Protein AF-A0A848ZKW9-F1 (afdb_monomer)

Secondary structure (DSSP, 8-state):
-HHHHHHHHHHHHHHHT-HHHHHHHHHHHHHHHHHHHHHHHHHHHHHTTSPPPTTHHHHHHHS--SSS-HHHHHHHHHHHHHHHHHHHHHHHHHHTT-HHHHHHS---

Solvent-accessible surface area (backbone atoms only — not comparable to full-atom values): 5970 Å² total; per-residue (Å²): 101,65,43,52,52,54,50,52,54,49,53,52,50,59,46,69,71,29,68,68,45,49,53,53,50,50,51,52,52,51,52,53,49,53,27,44,52,38,10,47,52,54,51,50,65,74,46,64,94,50,84,81,64,97,53,60,76,61,42,39,36,65,36,61,25,77,87,43,16,56,54,56,45,46,68,57,46,46,60,53,51,51,51,52,53,53,50,49,54,55,50,48,32,54,73,72,63,47,42,61,58,67,73,71,48,88,72,75

Radius of gyration: 20.48 Å; Cα contacts (8 Å, |Δi|>4): 64; chains: 1; bounding box: 46×19×57 Å

Sequence (108 aa):
MQGLWAIYRKELADHLSSYRFVILFALIAMVSFITS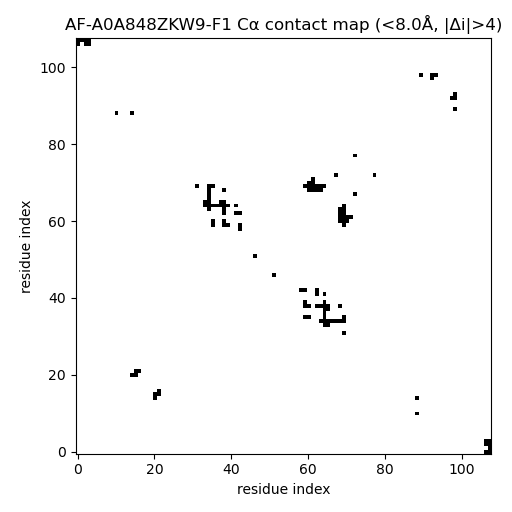YMAGISLRENLEGVAKPKFVFLMLFNTPGALFSMVQFVAFFGPLIGLVLGFDAINRERADGTLIKLVSQPIY

Structure (mmCIF, N/CA/C/O backbone):
data_AF-A0A848ZKW9-F1
#
_entry.id   AF-A0A848ZKW9-F1
#
loop_
_atom_site.group_PDB
_atom_site.id
_atom_site.type_symbol
_atom_site.label_atom_id
_atom_site.label_alt_id
_atom_site.label_comp_id
_atom_site.label_asym_id
_atom_site.label_entity_id
_atom_site.label_seq_id
_atom_site.pdbx_PDB_ins_code
_atom_site.Cartn_x
_atom_site.Cartn_y
_atom_site.Cartn_z
_atom_site.occupancy
_atom_site.B_iso_or_equiv
_atom_site.auth_seq_id
_atom_site.auth_comp_id
_atom_site.auth_asym_id
_atom_site.auth_atom_id
_atom_site.pdbx_PDB_model_num
ATOM 1 N N . MET A 1 1 ? -27.341 -8.814 7.262 1.00 59.91 1 MET A N 1
ATOM 2 C CA . MET A 1 1 ? -25.917 -8.502 6.998 1.00 59.91 1 MET A CA 1
ATOM 3 C C . MET A 1 1 ? -25.599 -7.004 7.109 1.00 59.91 1 MET A C 1
ATOM 5 O O . MET A 1 1 ? -24.543 -6.582 6.648 1.00 59.91 1 MET A O 1
ATOM 9 N N . GLN A 1 2 ? -26.473 -6.168 7.688 1.00 71.25 2 GLN A N 1
ATOM 10 C CA . GLN A 1 2 ? -26.238 -4.716 7.721 1.00 71.25 2 GLN A CA 1
ATOM 11 C C . GLN A 1 2 ? -25.171 -4.328 8.758 1.00 71.25 2 GLN A C 1
ATOM 13 O O . GLN A 1 2 ? -24.393 -3.410 8.497 1.00 71.25 2 GLN A O 1
ATOM 18 N N . GLY A 1 3 ? -25.065 -5.058 9.878 1.00 81.88 3 GLY A N 1
ATOM 19 C CA . GLY A 1 3 ? -24.048 -4.794 10.900 1.00 81.88 3 GLY A CA 1
ATOM 20 C C . GLY A 1 3 ? -22.618 -5.023 10.404 1.00 81.88 3 GLY A C 1
ATOM 21 O O . GLY A 1 3 ? -21.721 -4.237 10.697 1.00 81.88 3 GLY A O 1
ATOM 22 N N . LEU A 1 4 ? -22.411 -6.047 9.574 1.00 85.50 4 LEU A N 1
ATOM 23 C CA . LEU A 1 4 ? -21.085 -6.415 9.065 1.00 85.50 4 LEU A CA 1
ATOM 24 C C . LEU A 1 4 ? -20.536 -5.363 8.090 1.00 85.50 4 LEU A C 1
ATOM 26 O O . LEU A 1 4 ? -19.358 -5.015 8.138 1.00 85.50 4 LEU A O 1
ATOM 30 N N . TRP A 1 5 ? -21.413 -4.791 7.260 1.00 88.88 5 TRP A N 1
ATOM 31 C CA . TRP A 1 5 ? -21.057 -3.679 6.380 1.00 88.88 5 TRP A CA 1
ATOM 32 C C . TRP A 1 5 ? -20.730 -2.396 7.155 1.00 88.88 5 TRP A C 1
ATOM 34 O O . TRP A 1 5 ? -19.789 -1.685 6.802 1.00 88.88 5 TRP A O 1
ATOM 44 N N . ALA A 1 6 ? -21.475 -2.107 8.228 1.00 88.44 6 ALA A N 1
ATOM 45 C CA . ALA A 1 6 ? -21.209 -0.951 9.080 1.00 88.44 6 ALA A CA 1
ATOM 46 C C . ALA A 1 6 ? -19.824 -1.038 9.740 1.00 88.44 6 ALA A C 1
ATOM 48 O O . ALA A 1 6 ? -19.075 -0.061 9.713 1.00 88.44 6 ALA A O 1
ATOM 49 N N . ILE A 1 7 ? -19.460 -2.219 10.252 1.00 88.19 7 ILE A N 1
ATOM 50 C CA . ILE A 1 7 ? -18.136 -2.472 10.835 1.00 88.19 7 ILE A CA 1
ATOM 51 C C . ILE A 1 7 ? -17.055 -2.367 9.765 1.00 88.19 7 ILE A C 1
ATOM 53 O O . ILE A 1 7 ? -16.110 -1.611 9.946 1.00 88.19 7 ILE A O 1
ATOM 57 N N . TYR A 1 8 ? -17.220 -3.035 8.619 1.00 88.50 8 TYR A N 1
ATOM 58 C CA . TYR A 1 8 ? -16.256 -2.951 7.519 1.00 88.50 8 TYR A CA 1
ATOM 59 C C . TYR A 1 8 ? -15.961 -1.502 7.115 1.00 88.50 8 TYR A C 1
ATO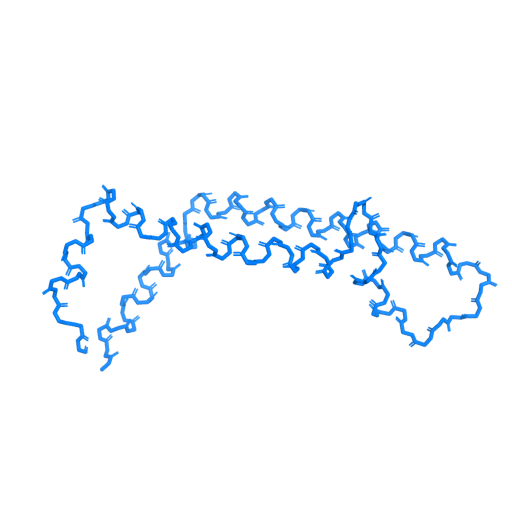M 61 O O . TYR A 1 8 ? -14.804 -1.107 6.993 1.00 88.50 8 TYR A O 1
ATOM 69 N N . ARG A 1 9 ? -17.006 -0.684 6.949 1.00 90.56 9 ARG A N 1
ATOM 70 C CA . ARG A 1 9 ? -16.852 0.726 6.584 1.00 90.56 9 ARG A CA 1
ATOM 71 C C . ARG A 1 9 ? -16.142 1.535 7.674 1.00 90.56 9 ARG A C 1
ATOM 73 O O . ARG A 1 9 ? -15.334 2.393 7.327 1.00 90.56 9 ARG A O 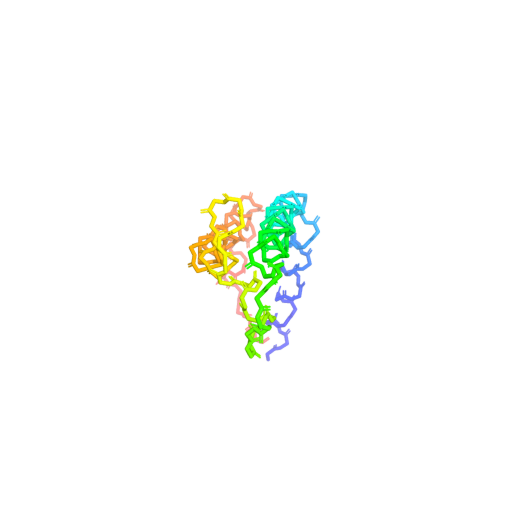1
ATOM 80 N N . LYS A 1 10 ? -16.442 1.282 8.954 1.00 89.00 10 LYS A N 1
ATOM 81 C CA . LYS A 1 10 ? -15.756 1.907 10.097 1.00 89.00 10 LYS A CA 1
ATOM 82 C C . LYS A 1 10 ? -14.274 1.537 10.092 1.00 89.00 10 LYS A C 1
ATOM 84 O O . LYS A 1 10 ? -13.441 2.432 10.033 1.00 89.00 10 LYS A O 1
ATOM 89 N N . GLU A 1 11 ? -13.951 0.245 10.048 1.00 88.25 11 GLU A N 1
ATOM 90 C CA . GLU A 1 11 ? -12.563 -0.236 10.082 1.00 88.25 11 GLU A CA 1
ATOM 91 C C . GLU A 1 11 ? -11.749 0.287 8.897 1.00 88.25 11 GLU A C 1
ATOM 93 O O . GLU A 1 11 ? -10.616 0.738 9.056 1.00 88.25 11 GLU A O 1
ATOM 98 N N . LEU A 1 12 ? -12.340 0.300 7.699 1.00 89.06 12 LEU A N 1
ATOM 99 C CA . LEU A 1 12 ? -11.681 0.830 6.511 1.00 89.06 12 LEU A CA 1
ATOM 100 C C . LEU A 1 12 ? -11.395 2.334 6.645 1.00 89.06 12 LEU A C 1
ATOM 102 O O . LEU A 1 12 ? -10.304 2.783 6.297 1.00 89.06 12 LEU A O 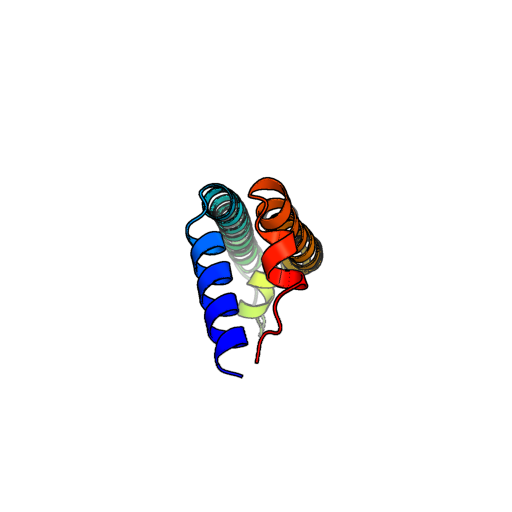1
ATOM 106 N N . ALA A 1 13 ? -12.347 3.115 7.163 1.00 89.56 13 ALA A N 1
ATOM 107 C CA . ALA A 1 13 ? -12.165 4.549 7.378 1.00 89.56 13 ALA A CA 1
ATOM 108 C C . ALA A 1 13 ? -11.101 4.843 8.451 1.00 89.56 13 ALA A C 1
ATOM 110 O O . ALA A 1 13 ? -10.240 5.701 8.241 1.00 89.56 13 ALA A O 1
ATOM 111 N N . ASP A 1 14 ? -11.107 4.107 9.561 1.00 86.31 14 ASP A N 1
ATOM 112 C CA . ASP A 1 14 ? -10.128 4.250 10.647 1.00 86.31 14 ASP A CA 1
ATOM 113 C C . ASP A 1 14 ? -8.717 3.846 10.201 1.00 86.31 14 ASP A C 1
ATOM 115 O O . ASP A 1 14 ? -7.710 4.425 10.631 1.00 86.31 14 ASP A O 1
ATOM 119 N N . HIS A 1 15 ? -8.621 2.857 9.312 1.00 87.00 15 HIS A N 1
ATOM 120 C CA . HIS A 1 15 ? -7.346 2.429 8.762 1.00 87.00 15 HIS A CA 1
ATOM 121 C C . HIS A 1 15 ? -6.791 3.453 7.764 1.00 87.00 15 HIS A C 1
ATOM 123 O O . HIS A 1 15 ? -5.656 3.899 7.925 1.00 87.00 15 HIS A O 1
ATOM 129 N N . LEU A 1 16 ? -7.601 3.896 6.794 1.00 86.88 16 LEU A N 1
ATOM 130 C CA . LEU A 1 16 ? -7.181 4.856 5.764 1.00 86.88 16 LEU A CA 1
ATOM 131 C C . LEU A 1 16 ? -6.895 6.262 6.314 1.00 86.88 16 LEU A C 1
ATOM 133 O O . LEU A 1 16 ? -6.046 6.965 5.771 1.00 86.88 16 LEU A O 1
ATOM 137 N N . SER A 1 17 ? -7.573 6.677 7.387 1.00 86.44 17 SER A N 1
ATOM 138 C CA . SER A 1 17 ? -7.328 7.970 8.049 1.00 86.44 17 SER A CA 1
ATOM 139 C C . SER A 1 17 ? -6.117 7.962 8.990 1.00 86.44 17 SER A C 1
ATOM 141 O O . SER A 1 17 ? -5.672 9.015 9.450 1.00 86.44 17 SER A O 1
ATOM 143 N N . SER A 1 18 ? -5.552 6.789 9.283 1.00 86.75 18 SER A N 1
ATOM 144 C CA . SER A 1 18 ? -4.428 6.659 10.202 1.00 86.75 18 SER A CA 1
ATOM 145 C C . SER A 1 18 ? -3.136 7.219 9.613 1.00 86.75 18 SER A C 1
ATOM 147 O O . SER A 1 18 ? -2.693 6.805 8.542 1.00 86.75 18 SER A O 1
ATOM 149 N N . TYR A 1 19 ? -2.437 8.066 10.374 1.00 87.56 19 TYR A N 1
ATOM 150 C CA . TYR A 1 19 ? -1.104 8.551 9.997 1.00 87.56 19 TYR A CA 1
ATOM 151 C C . TYR A 1 19 ? -0.112 7.403 9.733 1.00 87.56 19 TYR A C 1
ATOM 153 O O . TYR A 1 19 ? 0.740 7.520 8.856 1.00 87.56 19 TYR A O 1
ATOM 161 N N . ARG A 1 20 ? -0.239 6.272 10.448 1.00 86.81 20 ARG A N 1
ATOM 162 C CA . ARG A 1 20 ? 0.611 5.083 10.258 1.00 86.81 20 ARG A CA 1
ATOM 163 C C . ARG A 1 20 ? 0.429 4.490 8.866 1.00 86.81 20 ARG A C 1
ATOM 165 O O . ARG A 1 20 ? 1.414 4.191 8.196 1.00 86.81 20 ARG A O 1
ATOM 172 N N . PHE A 1 21 ? -0.825 4.371 8.431 1.00 88.06 21 PHE A N 1
ATOM 173 C CA . PHE A 1 21 ? -1.160 3.896 7.095 1.00 88.06 21 PHE A CA 1
ATOM 174 C C . PHE A 1 21 ? -0.628 4.855 6.032 1.00 88.06 21 PHE A C 1
ATOM 176 O O . PHE A 1 21 ? 0.027 4.408 5.098 1.00 88.06 21 PHE A O 1
ATOM 183 N N . VAL A 1 22 ? -0.832 6.167 6.200 1.00 90.00 22 VAL A N 1
ATOM 184 C CA . VAL A 1 22 ? -0.352 7.176 5.240 1.00 90.00 22 VAL A CA 1
ATOM 185 C C . VAL A 1 22 ? 1.169 7.117 5.079 1.00 90.00 22 VAL A C 1
ATOM 187 O O . VAL A 1 22 ? 1.656 7.121 3.951 1.00 90.00 22 VAL A O 1
ATOM 190 N N . ILE A 1 23 ? 1.924 7.007 6.178 1.00 91.12 23 ILE A N 1
ATOM 191 C CA . ILE A 1 23 ? 3.390 6.886 6.134 1.00 91.12 23 ILE A CA 1
ATOM 192 C C . ILE A 1 23 ? 3.806 5.599 5.413 1.00 91.12 23 ILE A C 1
ATOM 194 O O . ILE A 1 23 ? 4.648 5.642 4.516 1.00 91.12 23 ILE A O 1
ATOM 198 N N . LEU A 1 24 ? 3.208 4.458 5.770 1.00 89.94 24 LEU A N 1
ATOM 199 C CA . LEU A 1 24 ? 3.520 3.176 5.138 1.00 89.94 24 LEU A CA 1
ATOM 200 C C . LEU A 1 24 ? 3.193 3.195 3.638 1.00 89.94 24 LEU A C 1
ATOM 202 O O . LEU A 1 24 ? 4.008 2.779 2.817 1.00 89.94 24 LEU A O 1
ATOM 206 N N . PHE A 1 25 ? 2.023 3.719 3.275 1.00 89.94 25 PHE A N 1
ATOM 207 C CA . PHE A 1 25 ? 1.586 3.858 1.893 1.00 89.94 25 PHE A CA 1
ATOM 208 C C . PHE A 1 25 ? 2.522 4.770 1.097 1.00 89.94 25 PHE A C 1
ATOM 210 O O . PHE A 1 25 ? 2.932 4.404 -0.002 1.00 89.94 25 PHE A O 1
ATOM 217 N N . ALA A 1 26 ? 2.920 5.915 1.660 1.00 94.00 26 ALA A N 1
ATOM 218 C CA . ALA A 1 26 ? 3.863 6.830 1.024 1.00 94.00 26 ALA A CA 1
ATOM 219 C C . ALA A 1 26 ? 5.222 6.161 0.765 1.00 94.00 26 ALA A C 1
ATOM 221 O O . ALA A 1 26 ? 5.777 6.313 -0.321 1.00 94.00 26 ALA A O 1
ATOM 222 N N . LEU A 1 27 ? 5.730 5.369 1.716 1.00 92.38 27 LEU A N 1
ATOM 223 C CA . LEU A 1 27 ? 6.968 4.605 1.541 1.00 92.38 27 LEU A CA 1
ATOM 224 C C . LEU A 1 27 ? 6.846 3.575 0.412 1.00 92.38 27 LEU A C 1
ATOM 226 O O . LEU A 1 27 ? 7.710 3.516 -0.462 1.00 92.38 27 LEU A O 1
ATOM 230 N N . ILE A 1 28 ? 5.761 2.798 0.387 1.00 91.19 28 ILE A N 1
ATOM 231 C CA . ILE A 1 28 ? 5.516 1.799 -0.663 1.00 91.19 28 ILE A CA 1
ATOM 232 C C . ILE A 1 28 ? 5.386 2.474 -2.033 1.00 91.19 28 ILE A C 1
ATOM 234 O O . ILE A 1 28 ? 5.983 2.011 -3.008 1.00 91.19 28 ILE A O 1
ATOM 238 N N . ALA A 1 29 ? 4.638 3.576 -2.112 1.00 92.56 29 ALA A N 1
ATOM 239 C CA . ALA A 1 29 ? 4.452 4.344 -3.336 1.00 92.56 29 ALA A CA 1
ATOM 240 C C . ALA A 1 29 ? 5.778 4.930 -3.838 1.00 92.56 29 ALA A C 1
ATOM 242 O O . ALA A 1 29 ? 6.081 4.826 -5.025 1.00 92.56 29 ALA A O 1
ATOM 243 N N . MET A 1 30 ? 6.604 5.472 -2.939 1.00 93.94 30 MET A N 1
ATOM 244 C CA . MET A 1 30 ? 7.925 6.008 -3.269 1.00 93.94 30 MET A CA 1
ATOM 245 C C . MET A 1 30 ? 8.850 4.923 -3.832 1.00 93.94 30 MET A C 1
ATOM 247 O O . MET A 1 30 ? 9.442 5.113 -4.893 1.00 93.94 30 MET A O 1
ATOM 251 N N . VAL A 1 31 ? 8.941 3.763 -3.174 1.00 91.31 31 VAL A N 1
ATOM 252 C CA . VAL A 1 31 ? 9.771 2.642 -3.650 1.00 91.31 31 VAL A CA 1
ATOM 253 C C . VAL A 1 31 ? 9.268 2.119 -4.999 1.00 91.31 31 VAL A C 1
ATOM 255 O O . VAL A 1 31 ? 10.067 1.880 -5.909 1.00 91.31 31 VAL A O 1
ATOM 258 N N . SER A 1 32 ? 7.949 2.002 -5.162 1.00 89.75 32 SER A N 1
ATOM 259 C CA . SER A 1 32 ? 7.311 1.582 -6.417 1.00 89.75 32 SER A CA 1
ATOM 260 C C . SER A 1 32 ? 7.612 2.550 -7.563 1.00 89.75 32 SER A C 1
ATOM 262 O O . SER A 1 32 ? 7.922 2.125 -8.680 1.00 89.75 32 SER A O 1
ATOM 264 N N . PHE A 1 33 ? 7.564 3.854 -7.280 1.00 92.00 33 PHE A N 1
ATOM 265 C CA . PHE A 1 33 ? 7.861 4.907 -8.242 1.00 92.00 33 PHE A CA 1
ATOM 266 C C . PHE A 1 33 ? 9.328 4.873 -8.678 1.00 92.00 33 PHE A C 1
ATOM 268 O O . PHE A 1 33 ? 9.602 4.813 -9.874 1.00 92.00 33 PHE A O 1
ATOM 275 N N . ILE A 1 34 ? 10.267 4.826 -7.724 1.00 91.81 34 ILE A N 1
ATOM 276 C CA . ILE A 1 34 ? 11.709 4.741 -8.008 1.00 91.81 34 ILE A CA 1
ATOM 277 C C . ILE A 1 34 ? 12.021 3.496 -8.846 1.00 91.81 34 ILE A C 1
ATOM 279 O O . ILE A 1 34 ? 12.704 3.591 -9.864 1.00 91.81 34 ILE A O 1
ATOM 283 N N . THR A 1 35 ? 11.479 2.338 -8.459 1.00 90.12 35 THR A N 1
ATOM 284 C CA . THR A 1 35 ? 11.712 1.068 -9.163 1.00 90.12 35 THR A CA 1
ATOM 285 C C . THR A 1 35 ? 11.217 1.127 -10.606 1.00 90.12 35 THR A C 1
ATOM 287 O O . THR A 1 35 ? 11.954 0.765 -11.521 1.00 90.12 35 THR A O 1
ATOM 290 N N . SER A 1 36 ? 10.001 1.637 -10.821 1.00 89.31 36 SER A N 1
ATOM 291 C CA . SER A 1 36 ? 9.407 1.752 -12.159 1.00 89.31 36 SER A CA 1
ATOM 292 C C . SER A 1 36 ? 10.145 2.770 -13.033 1.00 89.31 36 SER A C 1
ATOM 294 O O . SER A 1 36 ? 10.368 2.530 -14.218 1.00 89.31 36 SER A O 1
ATOM 296 N N . TYR A 1 37 ? 10.563 3.895 -12.448 1.00 91.88 37 TYR A N 1
ATOM 297 C CA . TYR A 1 37 ? 11.317 4.930 -13.150 1.00 91.88 37 TYR A CA 1
ATOM 298 C C . TYR A 1 37 ? 12.690 4.420 -13.606 1.00 91.88 37 TYR A C 1
ATOM 300 O O . TYR A 1 37 ? 13.053 4.574 -14.772 1.00 91.88 37 TYR A O 1
ATOM 308 N N . MET A 1 38 ? 13.423 3.738 -12.720 1.00 92.50 38 MET A N 1
ATOM 309 C CA . MET A 1 38 ? 14.715 3.136 -13.060 1.00 92.50 38 MET A CA 1
ATOM 310 C C . MET A 1 38 ? 14.586 2.016 -14.093 1.00 92.50 38 MET A C 1
ATOM 312 O O . MET A 1 38 ? 15.399 1.949 -15.013 1.00 92.50 38 MET A O 1
ATOM 316 N N . ALA A 1 39 ? 13.546 1.181 -13.997 1.00 91.19 39 ALA A N 1
ATOM 317 C CA . ALA A 1 39 ? 13.264 0.171 -15.015 1.00 91.19 39 ALA A CA 1
ATOM 318 C C . ALA A 1 39 ? 13.024 0.817 -16.389 1.00 91.19 39 ALA A C 1
ATOM 320 O O . ALA A 1 39 ? 13.507 0.309 -17.397 1.00 91.19 39 ALA A O 1
ATOM 321 N N . GLY A 1 40 ? 12.343 1.968 -16.436 1.00 90.69 40 GLY A N 1
ATOM 322 C CA . GLY A 1 40 ? 12.135 2.739 -17.662 1.00 90.69 40 GLY A CA 1
ATOM 323 C C . GLY A 1 40 ? 13.428 3.291 -18.269 1.00 90.69 40 GLY A C 1
ATOM 324 O O . GLY A 1 40 ? 13.613 3.193 -19.482 1.00 90.69 40 GLY A O 1
ATOM 325 N N . ILE A 1 41 ? 14.336 3.825 -17.442 1.00 90.75 41 ILE A N 1
ATOM 326 C CA . ILE A 1 41 ? 15.663 4.285 -17.890 1.00 90.75 41 ILE A CA 1
ATOM 327 C C . ILE A 1 41 ? 16.466 3.114 -18.456 1.00 90.75 41 ILE A C 1
ATOM 329 O O . ILE A 1 41 ? 16.902 3.173 -19.603 1.00 90.75 41 ILE A O 1
ATOM 333 N N . SER A 1 42 ? 16.577 2.026 -17.692 1.00 88.38 42 SER A N 1
ATOM 334 C CA . SER A 1 42 ? 17.294 0.819 -18.111 1.00 88.38 42 SER A CA 1
ATOM 335 C C . SER A 1 42 ? 16.736 0.274 -19.425 1.00 88.38 42 SER A C 1
ATOM 337 O O . SER A 1 42 ? 17.478 -0.044 -20.351 1.00 88.38 42 SER A O 1
ATOM 339 N N . LEU A 1 43 ? 15.411 0.230 -19.565 1.00 88.62 43 LEU A N 1
ATOM 340 C CA . LEU A 1 43 ? 14.776 -0.257 -20.782 1.00 88.62 43 LEU A CA 1
ATOM 341 C C . LEU A 1 43 ? 15.038 0.659 -21.983 1.00 88.62 43 LEU A C 1
ATOM 343 O O . LEU A 1 43 ? 15.205 0.163 -23.092 1.00 88.62 43 LEU A O 1
ATOM 347 N N . ARG A 1 44 ? 15.094 1.979 -21.783 1.00 87.75 44 ARG A N 1
ATOM 348 C CA . ARG A 1 44 ? 15.458 2.921 -22.844 1.00 87.75 44 ARG A CA 1
ATOM 349 C C . ARG A 1 44 ? 16.892 2.681 -23.315 1.00 87.75 44 ARG A C 1
ATOM 351 O O . ARG A 1 44 ? 17.088 2.506 -24.509 1.00 87.75 44 ARG A O 1
ATOM 358 N N . GLU A 1 45 ? 17.851 2.622 -22.395 1.00 86.38 45 GLU A N 1
ATOM 359 C CA . GLU A 1 45 ? 19.275 2.430 -22.706 1.00 86.38 45 GLU A CA 1
ATOM 360 C C . GLU A 1 45 ? 19.537 1.089 -23.408 1.00 86.38 45 GLU A C 1
ATOM 362 O O . GLU A 1 45 ? 20.241 1.033 -24.411 1.00 86.38 45 GLU A O 1
ATOM 367 N N . ASN A 1 46 ? 18.912 0.005 -22.940 1.00 82.12 46 ASN A N 1
ATOM 368 C CA . ASN A 1 46 ? 19.108 -1.334 -23.508 1.00 82.12 46 ASN A CA 1
ATOM 369 C C . ASN A 1 46 ? 18.405 -1.550 -24.860 1.00 82.12 46 ASN A C 1
ATOM 371 O O . ASN A 1 46 ? 18.720 -2.503 -25.572 1.00 82.12 46 ASN A O 1
ATOM 375 N N . LEU A 1 47 ? 17.426 -0.711 -25.209 1.00 83.25 47 LEU A N 1
ATOM 376 C CA . LEU A 1 47 ? 16.692 -0.800 -26.475 1.00 83.25 47 LEU A CA 1
ATOM 377 C C . LEU A 1 47 ? 17.160 0.227 -27.516 1.00 83.25 47 LEU A C 1
ATOM 379 O O . LEU A 1 47 ? 16.649 0.223 -28.641 1.00 83.25 47 LEU A O 1
ATOM 383 N N . GLU A 1 48 ? 18.121 1.091 -27.184 1.00 80.00 48 GLU A N 1
ATOM 384 C CA . GLU A 1 48 ? 18.734 1.998 -28.152 1.00 80.00 48 GLU A CA 1
A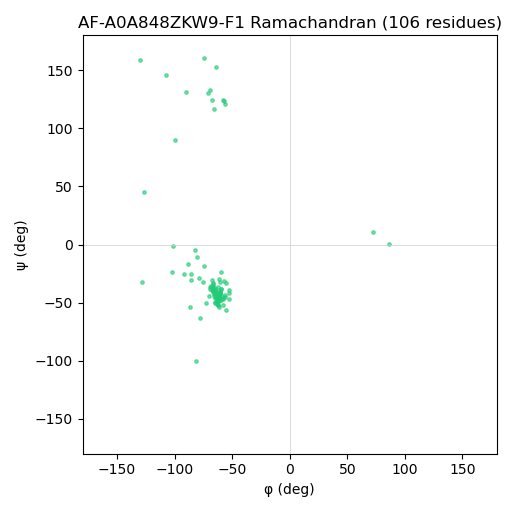TOM 385 C C . GLU A 1 48 ? 19.524 1.193 -29.202 1.00 80.00 48 GLU A C 1
ATOM 387 O O . GLU A 1 48 ? 20.472 0.476 -28.900 1.00 80.00 48 GLU A O 1
ATOM 392 N N . GLY A 1 49 ? 19.092 1.276 -30.466 1.00 69.44 49 GLY A N 1
ATOM 393 C CA . GLY A 1 49 ? 19.737 0.592 -31.597 1.00 69.44 49 GLY A CA 1
ATOM 394 C C . GLY A 1 49 ? 19.283 -0.851 -31.858 1.00 69.44 49 GLY A C 1
ATOM 395 O O . GLY A 1 49 ? 19.749 -1.459 -32.820 1.00 69.44 49 GLY A O 1
ATOM 396 N N . VAL A 1 50 ? 18.347 -1.393 -31.069 1.00 75.88 50 VAL A N 1
ATOM 397 C CA . VAL A 1 50 ? 17.815 -2.760 -31.232 1.00 75.88 50 VAL A CA 1
ATOM 398 C C . VAL A 1 50 ? 16.386 -2.724 -31.786 1.00 75.88 50 VAL A C 1
ATOM 400 O O . VAL A 1 50 ? 15.599 -1.825 -31.478 1.00 75.88 50 VAL A O 1
ATOM 403 N N . ALA A 1 51 ? 16.011 -3.709 -32.611 1.00 73.44 51 ALA A N 1
ATOM 404 C CA . ALA A 1 51 ? 14.625 -3.870 -33.048 1.00 73.44 51 ALA A CA 1
ATOM 405 C C . ALA A 1 51 ? 13.706 -4.023 -31.823 1.00 73.44 51 ALA A C 1
ATOM 407 O O . ALA A 1 51 ? 13.915 -4.907 -30.991 1.00 73.44 51 ALA A O 1
ATOM 408 N N . LYS A 1 52 ? 12.694 -3.152 -31.707 1.00 72.69 52 LYS A N 1
ATOM 409 C CA . LYS A 1 52 ? 11.830 -3.085 -30.521 1.00 72.69 52 LYS A CA 1
ATOM 410 C C . LYS A 1 52 ? 11.187 -4.454 -30.240 1.00 72.69 52 LYS A C 1
ATOM 412 O O . LYS A 1 52 ? 10.457 -4.957 -31.099 1.00 72.69 52 LYS A O 1
ATOM 417 N N . PRO A 1 53 ? 11.409 -5.054 -29.057 1.00 77.12 53 PRO A N 1
ATOM 418 C CA . PRO A 1 53 ? 10.781 -6.318 -28.701 1.00 77.12 53 PRO A CA 1
ATOM 419 C C . PRO A 1 53 ? 9.257 -6.167 -28.617 1.00 77.12 53 PRO A C 1
ATOM 421 O O . PRO A 1 53 ? 8.736 -5.095 -28.318 1.00 77.12 53 PRO A O 1
ATOM 424 N N . LYS A 1 54 ? 8.516 -7.258 -28.851 1.00 81.31 54 LYS A N 1
ATOM 425 C CA . LYS A 1 54 ? 7.038 -7.246 -28.907 1.00 81.31 54 LYS A CA 1
ATOM 426 C C . LYS A 1 54 ? 6.351 -6.779 -27.614 1.00 81.31 54 LYS A C 1
ATOM 428 O O . LYS A 1 54 ? 5.216 -6.321 -27.678 1.00 81.31 54 LYS A O 1
ATOM 433 N N . PHE A 1 55 ? 7.010 -6.888 -26.457 1.00 86.50 55 PHE A N 1
ATOM 434 C CA . PHE A 1 55 ? 6.387 -6.698 -25.140 1.00 86.50 55 PHE A CA 1
ATOM 435 C C . PHE A 1 55 ? 7.113 -5.667 -24.262 1.00 86.50 55 PHE A C 1
ATOM 437 O O . PHE A 1 55 ? 7.318 -5.899 -23.073 1.00 86.50 55 PHE A O 1
ATOM 444 N N . VAL A 1 56 ? 7.479 -4.510 -24.826 1.00 85.19 56 VAL A N 1
ATOM 445 C CA . VAL A 1 56 ? 8.175 -3.425 -24.095 1.00 85.19 56 VAL A CA 1
ATOM 446 C C . VAL A 1 56 ? 7.431 -3.016 -22.813 1.00 85.19 56 VAL A C 1
ATOM 448 O O . VAL A 1 56 ? 8.052 -2.820 -21.775 1.00 85.19 56 VAL A O 1
ATOM 451 N N . PHE A 1 57 ? 6.096 -2.957 -22.844 1.00 85.81 57 PHE A N 1
ATOM 452 C CA . PHE A 1 57 ? 5.303 -2.607 -21.659 1.00 85.81 57 PHE A CA 1
ATOM 453 C C . PHE A 1 57 ? 5.418 -3.647 -20.532 1.00 85.81 57 PHE A C 1
ATOM 455 O O . PHE A 1 57 ? 5.534 -3.279 -19.369 1.00 85.81 57 PHE A O 1
ATOM 462 N N . LEU A 1 58 ? 5.449 -4.944 -20.861 1.00 90.00 58 LEU A N 1
ATOM 463 C CA . LEU A 1 58 ? 5.635 -6.009 -19.867 1.00 90.00 58 LEU A CA 1
ATOM 464 C C . LEU A 1 58 ? 7.049 -5.977 -19.272 1.00 90.00 58 LEU A C 1
ATOM 466 O O . LEU A 1 58 ? 7.228 -6.238 -18.082 1.00 90.00 58 LEU A O 1
ATOM 470 N N . MET A 1 59 ? 8.049 -5.630 -20.088 1.00 88.69 59 MET A N 1
ATOM 471 C CA . MET A 1 59 ? 9.434 -5.501 -19.632 1.00 88.69 59 MET A CA 1
ATOM 472 C C . MET A 1 59 ? 9.585 -4.423 -18.557 1.00 88.69 59 MET A C 1
ATOM 474 O O . MET A 1 59 ? 10.391 -4.606 -17.657 1.00 88.69 59 MET A O 1
ATOM 478 N N . LEU A 1 60 ? 8.764 -3.368 -18.554 1.00 88.56 60 LEU A N 1
ATOM 479 C CA . LEU A 1 60 ? 8.793 -2.353 -17.493 1.00 88.56 60 LEU A CA 1
ATOM 480 C C . LEU A 1 60 ? 8.566 -2.947 -16.088 1.00 88.56 60 LEU A C 1
ATOM 482 O O . LEU A 1 60 ? 9.116 -2.450 -15.111 1.00 88.56 60 LEU A O 1
ATOM 486 N N . PHE A 1 61 ? 7.785 -4.026 -15.986 1.00 89.56 61 PHE A N 1
ATOM 487 C CA . PHE A 1 61 ? 7.471 -4.671 -14.708 1.00 89.56 61 PHE A CA 1
ATOM 488 C C . PHE A 1 61 ? 8.443 -5.795 -14.332 1.00 89.56 61 PHE A C 1
ATOM 490 O O . PHE A 1 61 ? 8.586 -6.102 -13.147 1.00 89.56 61 PHE A O 1
ATOM 497 N N . ASN A 1 62 ? 9.089 -6.412 -15.325 1.00 90.06 62 ASN A N 1
ATOM 498 C CA . ASN A 1 62 ? 9.966 -7.572 -15.143 1.00 90.06 62 ASN A CA 1
ATOM 499 C C . ASN A 1 62 ? 11.461 -7.240 -15.187 1.00 90.06 62 ASN A C 1
ATOM 501 O O . ASN A 1 62 ? 12.254 -7.987 -14.618 1.00 90.06 62 ASN A O 1
ATOM 505 N N . THR A 1 63 ? 11.854 -6.138 -15.822 1.00 88.69 63 THR A N 1
ATOM 506 C CA . THR A 1 63 ? 13.236 -5.662 -15.801 1.00 88.69 63 THR A CA 1
ATOM 507 C C . THR A 1 63 ? 13.573 -5.158 -14.396 1.00 88.69 63 THR A C 1
ATOM 509 O O . THR A 1 63 ? 12.780 -4.414 -13.808 1.00 88.69 63 THR A O 1
ATOM 512 N N . PRO A 1 64 ? 14.726 -5.548 -13.827 1.00 84.06 64 PRO A N 1
ATOM 513 C CA . PRO A 1 64 ? 15.200 -4.978 -12.574 1.00 84.06 64 PRO A CA 1
ATOM 514 C C . PRO A 1 64 ? 15.353 -3.459 -12.705 1.00 84.06 64 PRO A C 1
ATOM 516 O O . PRO A 1 64 ? 16.033 -2.980 -13.611 1.00 84.06 64 PRO A O 1
ATOM 519 N N . GLY A 1 65 ? 14.686 -2.711 -11.823 1.00 80.62 65 GLY A N 1
ATOM 520 C CA . GLY A 1 65 ? 14.846 -1.262 -11.726 1.00 80.62 65 GLY A CA 1
ATOM 521 C C . GLY A 1 65 ? 16.089 -0.920 -10.908 1.00 80.62 65 GLY A C 1
ATOM 522 O O . GLY A 1 65 ? 17.206 -0.983 -11.405 1.00 80.62 65 GLY A O 1
ATOM 523 N N . ALA A 1 66 ? 15.888 -0.570 -9.635 1.00 77.00 66 ALA A N 1
ATOM 524 C CA . ALA A 1 66 ? 16.980 -0.291 -8.698 1.00 77.00 66 ALA A CA 1
ATOM 525 C C . ALA A 1 66 ? 17.642 -1.576 -8.167 1.00 77.00 66 ALA A C 1
ATOM 527 O O . ALA A 1 66 ? 18.822 -1.822 -8.388 1.00 77.00 66 ALA A O 1
ATOM 528 N N . LEU A 1 67 ? 16.862 -2.387 -7.445 1.00 81.44 67 LEU A N 1
ATOM 529 C CA . LEU A 1 67 ? 17.313 -3.620 -6.780 1.00 81.44 67 LEU A CA 1
ATOM 530 C C . LEU A 1 67 ? 16.441 -4.831 -7.134 1.00 81.44 67 LEU A C 1
ATOM 532 O O . LEU A 1 67 ? 16.935 -5.950 -7.208 1.00 81.44 67 LEU A O 1
ATOM 536 N N . PHE A 1 68 ? 15.149 -4.602 -7.371 1.00 86.88 68 PHE A N 1
ATOM 537 C CA . PHE A 1 68 ? 14.163 -5.625 -7.710 1.00 86.88 68 PHE A CA 1
ATOM 538 C C . PHE A 1 68 ? 13.371 -5.190 -8.943 1.00 86.88 68 PHE A C 1
ATOM 540 O O . PHE A 1 68 ? 13.297 -3.997 -9.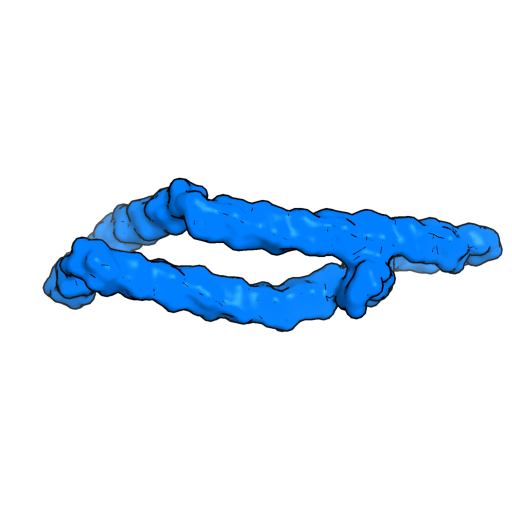254 1.00 86.88 68 PHE A O 1
ATOM 547 N N . SER A 1 69 ? 12.759 -6.144 -9.644 1.00 91.56 69 SER A N 1
ATOM 548 C CA . SER A 1 69 ? 11.682 -5.825 -10.583 1.00 91.56 69 SER A CA 1
ATOM 549 C C . SER A 1 69 ? 10.393 -5.484 -9.827 1.00 91.56 69 SER A C 1
ATOM 551 O O . SER A 1 69 ? 10.220 -5.860 -8.663 1.00 91.56 69 SER A O 1
ATOM 553 N N . MET A 1 70 ? 9.458 -4.793 -10.481 1.00 90.25 70 MET A N 1
ATOM 554 C CA . MET A 1 70 ? 8.171 -4.445 -9.868 1.00 90.25 70 MET A CA 1
ATOM 555 C C . MET A 1 70 ? 7.395 -5.703 -9.444 1.00 90.25 70 MET A C 1
ATOM 557 O O . MET A 1 70 ? 6.795 -5.739 -8.371 1.00 90.25 70 MET A O 1
ATOM 561 N N . VAL A 1 71 ? 7.464 -6.769 -10.250 1.00 93.06 71 VAL A N 1
ATOM 562 C CA . VAL A 1 71 ? 6.850 -8.065 -9.922 1.00 93.06 71 VAL A CA 1
ATOM 563 C C . VAL A 1 71 ? 7.488 -8.683 -8.680 1.00 93.06 71 VAL A C 1
ATOM 565 O O . VAL A 1 71 ? 6.769 -9.131 -7.792 1.00 93.06 71 VAL A O 1
ATOM 568 N N . GLN A 1 72 ? 8.819 -8.682 -8.582 1.00 92.81 72 GLN A N 1
ATOM 569 C CA . GLN A 1 72 ? 9.524 -9.215 -7.412 1.00 92.81 72 GLN A CA 1
ATOM 570 C C . GLN A 1 72 ? 9.204 -8.418 -6.146 1.00 92.81 72 GLN A C 1
ATOM 572 O O . GLN A 1 72 ? 8.964 -9.008 -5.092 1.00 92.81 72 GLN A O 1
ATOM 577 N N . PHE A 1 73 ? 9.148 -7.090 -6.260 1.00 92.44 73 PHE A N 1
ATOM 578 C CA . PHE A 1 73 ? 8.766 -6.217 -5.159 1.00 92.44 73 PHE A CA 1
ATOM 579 C C . PHE A 1 73 ? 7.367 -6.569 -4.639 1.00 92.44 73 PHE A C 1
ATOM 581 O O . PHE A 1 73 ? 7.207 -6.844 -3.453 1.00 92.44 73 PHE A O 1
ATOM 588 N N . VAL A 1 74 ? 6.362 -6.650 -5.516 1.00 91.88 74 VAL A N 1
ATOM 589 C CA . VAL A 1 74 ? 4.988 -6.990 -5.110 1.00 91.88 74 VAL A CA 1
ATOM 590 C C . VAL A 1 74 ? 4.885 -8.426 -4.589 1.00 91.88 74 VAL A C 1
ATOM 592 O O . VAL A 1 74 ? 4.204 -8.658 -3.593 1.00 91.88 74 VAL A O 1
ATOM 595 N N . ALA A 1 75 ? 5.574 -9.385 -5.211 1.00 93.88 75 ALA A N 1
ATOM 596 C CA . ALA A 1 75 ? 5.530 -10.789 -4.805 1.00 93.88 75 ALA A CA 1
AT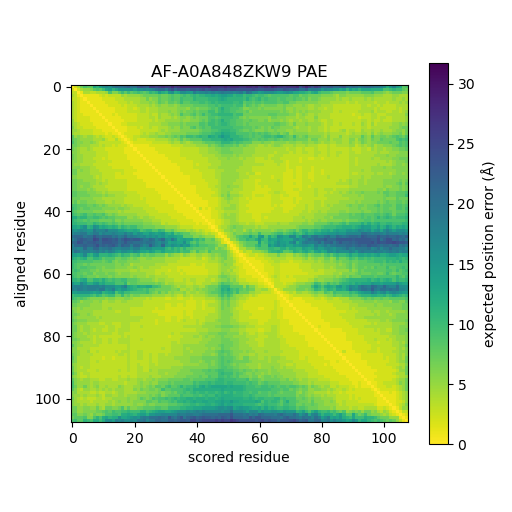OM 597 C C . ALA A 1 75 ? 6.071 -11.013 -3.385 1.00 93.88 75 ALA A C 1
ATOM 599 O O . ALA A 1 75 ? 5.535 -11.838 -2.649 1.00 93.88 75 ALA A O 1
ATOM 600 N N . PHE A 1 76 ? 7.108 -10.269 -2.990 1.00 92.00 76 PHE A N 1
ATOM 601 C CA . PHE A 1 76 ? 7.677 -10.361 -1.649 1.00 92.00 76 PHE A CA 1
ATOM 602 C C . PHE A 1 76 ? 6.957 -9.451 -0.645 1.00 92.00 76 PHE A C 1
ATOM 604 O O . PHE A 1 76 ? 6.490 -9.906 0.399 1.00 92.00 76 PHE A O 1
ATOM 611 N N . PHE A 1 77 ? 6.847 -8.157 -0.955 1.00 91.31 77 PHE A N 1
ATOM 612 C CA . PHE A 1 77 ? 6.322 -7.172 -0.013 1.00 91.31 77 PHE A CA 1
ATOM 613 C C . PHE A 1 77 ? 4.800 -7.192 0.081 1.00 91.31 77 PHE A C 1
ATOM 615 O O . PHE A 1 77 ? 4.280 -6.887 1.145 1.00 91.31 77 PHE A O 1
ATOM 622 N N . GLY A 1 78 ? 4.070 -7.577 -0.969 1.00 91.69 78 GLY A N 1
ATOM 623 C CA . GLY A 1 78 ? 2.604 -7.624 -0.954 1.00 91.69 78 GLY A CA 1
ATOM 624 C C . GLY A 1 78 ? 2.048 -8.477 0.195 1.00 91.69 78 GLY A C 1
ATOM 625 O O . GLY A 1 78 ? 1.313 -7.945 1.031 1.00 91.69 78 GLY A O 1
ATOM 626 N N . PRO A 1 79 ? 2.436 -9.763 0.310 1.00 95.06 79 PRO A N 1
ATOM 627 C CA . PRO A 1 79 ? 2.035 -10.609 1.434 1.00 95.06 79 PRO A CA 1
ATOM 628 C C . PRO A 1 79 ? 2.502 -10.072 2.793 1.00 95.06 79 PRO A C 1
ATOM 630 O O . PRO A 1 79 ? 1.739 -10.093 3.757 1.00 95.06 79 PRO A O 1
ATOM 633 N N . LEU A 1 80 ? 3.732 -9.553 2.870 1.00 92.88 80 LEU A N 1
ATOM 634 C CA . LEU A 1 80 ? 4.288 -9.002 4.108 1.00 92.88 80 LEU A CA 1
ATOM 635 C C . LEU A 1 80 ? 3.490 -7.786 4.599 1.00 92.88 80 LEU A C 1
ATOM 637 O O . LEU A 1 80 ? 3.123 -7.720 5.768 1.00 92.88 80 LEU A O 1
ATOM 641 N N . ILE A 1 81 ? 3.181 -6.851 3.700 1.00 91.06 81 ILE A N 1
ATOM 642 C CA . ILE A 1 81 ? 2.355 -5.674 3.981 1.00 91.06 81 ILE A CA 1
ATOM 643 C C . ILE A 1 81 ? 0.955 -6.121 4.399 1.00 91.06 81 ILE A C 1
ATOM 645 O O . ILE A 1 81 ? 0.445 -5.631 5.400 1.00 91.06 81 ILE A O 1
ATOM 649 N N . GLY A 1 82 ? 0.357 -7.085 3.693 1.00 90.44 82 GLY A N 1
ATOM 650 C CA . GLY A 1 82 ? -0.950 -7.637 4.051 1.00 90.44 82 GLY A CA 1
ATOM 651 C C . GLY A 1 82 ? -0.991 -8.184 5.480 1.00 90.44 82 GLY A C 1
ATOM 652 O O . GLY A 1 82 ? -1.909 -7.863 6.234 1.00 90.44 82 GLY A O 1
ATOM 653 N N . LEU A 1 83 ? 0.035 -8.941 5.883 1.00 93.56 83 LEU A N 1
ATOM 654 C CA . LEU A 1 83 ? 0.166 -9.433 7.256 1.00 93.56 83 LEU A CA 1
ATO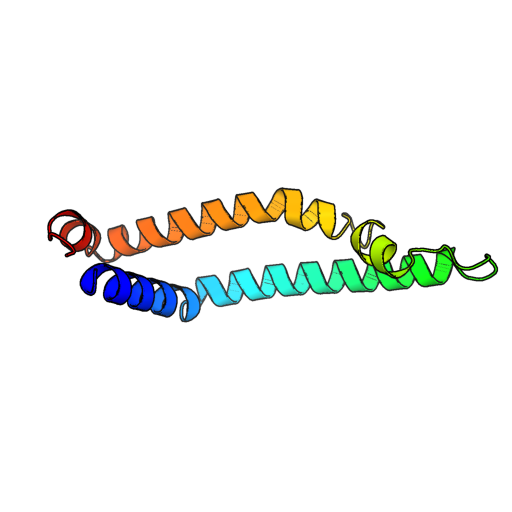M 655 C C . LEU A 1 83 ? 0.323 -8.286 8.257 1.00 93.56 83 LEU A C 1
ATOM 657 O O . LEU A 1 83 ? -0.406 -8.241 9.245 1.00 93.56 83 LEU A O 1
ATOM 661 N N . VAL A 1 84 ? 1.237 -7.347 8.002 1.00 90.38 84 VAL A N 1
ATOM 662 C CA . VAL A 1 84 ? 1.486 -6.205 8.896 1.00 90.38 84 VAL A CA 1
ATOM 663 C C . VAL A 1 84 ? 0.218 -5.377 9.106 1.00 90.38 84 VAL A C 1
ATOM 665 O O . VAL A 1 84 ? -0.117 -5.067 10.246 1.00 90.38 84 VAL A O 1
ATOM 668 N N . LEU A 1 85 ? -0.516 -5.062 8.036 1.00 88.81 85 LEU A N 1
ATOM 669 C CA . LEU A 1 85 ? -1.763 -4.298 8.115 1.00 88.81 85 LEU A CA 1
ATOM 670 C C . LEU A 1 85 ? -2.868 -5.072 8.844 1.00 88.81 85 LEU A C 1
ATOM 672 O O . LEU A 1 85 ? -3.574 -4.498 9.672 1.00 88.81 85 LEU A O 1
ATOM 676 N N . GLY A 1 86 ? -2.989 -6.379 8.589 1.00 89.88 86 GLY A N 1
ATOM 677 C CA . GLY A 1 86 ? -3.947 -7.238 9.288 1.00 89.88 86 GLY A CA 1
ATOM 678 C C . GLY A 1 86 ? -3.687 -7.300 10.795 1.00 89.88 86 GLY A C 1
ATOM 679 O O . GLY A 1 86 ? -4.612 -7.160 11.595 1.00 89.88 86 GLY A O 1
ATOM 680 N N . PHE A 1 87 ? -2.422 -7.441 11.199 1.00 91.62 87 PHE A N 1
ATOM 681 C CA . PHE A 1 87 ? -2.049 -7.395 12.611 1.00 91.62 87 PHE A CA 1
ATOM 682 C C . PHE A 1 87 ? -2.204 -5.994 13.219 1.00 91.62 87 PHE A C 1
ATOM 684 O O . PHE A 1 87 ? -2.615 -5.905 14.374 1.00 91.62 87 PHE A O 1
ATOM 691 N N . ASP A 1 88 ? -1.927 -4.906 12.486 1.00 89.31 88 ASP A N 1
ATOM 692 C CA . ASP A 1 88 ? -2.172 -3.537 12.978 1.00 89.31 88 ASP A CA 1
ATOM 693 C C . ASP A 1 88 ? -3.657 -3.312 13.280 1.00 89.31 88 ASP A C 1
ATOM 695 O O . ASP A 1 88 ? -3.975 -2.757 14.330 1.00 89.31 88 ASP A O 1
ATOM 699 N N . ALA A 1 89 ? -4.565 -3.807 12.431 1.00 88.06 89 ALA A N 1
ATOM 700 C CA . ALA A 1 89 ? -6.005 -3.709 12.668 1.00 88.06 89 ALA A CA 1
ATOM 701 C C . ALA A 1 89 ? -6.421 -4.403 13.980 1.00 88.06 89 ALA A C 1
ATOM 703 O O . ALA A 1 89 ? -7.079 -3.801 14.825 1.00 88.06 89 ALA A O 1
ATOM 704 N N . ILE A 1 90 ? -5.962 -5.638 14.209 1.00 90.31 90 ILE A N 1
ATOM 705 C CA . ILE A 1 90 ? -6.267 -6.383 15.444 1.00 90.31 90 ILE A CA 1
ATOM 706 C C . ILE A 1 90 ? -5.640 -5.705 16.671 1.00 90.31 90 ILE A C 1
ATOM 708 O O . ILE A 1 90 ? -6.276 -5.573 17.720 1.00 90.31 90 ILE A O 1
ATOM 712 N N . ASN A 1 91 ? -4.382 -5.277 16.558 1.00 90.38 91 ASN A N 1
ATOM 713 C CA . ASN A 1 91 ? -3.661 -4.644 17.658 1.00 90.38 91 ASN A CA 1
ATOM 714 C C . ASN A 1 91 ? -4.265 -3.292 18.039 1.00 90.38 91 ASN A C 1
ATOM 716 O O . ASN A 1 91 ? -4.261 -2.950 19.220 1.00 90.38 91 ASN A O 1
ATOM 720 N N . ARG A 1 92 ? -4.806 -2.549 17.070 1.00 88.88 92 ARG A N 1
ATOM 721 C CA . ARG A 1 92 ? -5.518 -1.293 17.310 1.00 88.88 92 ARG A CA 1
ATOM 722 C C . ARG A 1 92 ? -6.762 -1.518 18.159 1.00 88.88 92 ARG A C 1
ATOM 724 O O . ARG A 1 92 ? -6.864 -0.937 19.231 1.00 88.88 92 ARG A O 1
ATOM 731 N N . GLU A 1 93 ? -7.622 -2.452 17.764 1.00 90.88 93 GLU A N 1
ATOM 732 C CA . GLU A 1 93 ? -8.830 -2.786 18.532 1.00 90.88 93 GLU A CA 1
ATOM 733 C C . GLU A 1 93 ? -8.505 -3.295 19.946 1.00 90.88 93 GLU A C 1
ATOM 735 O O . GLU 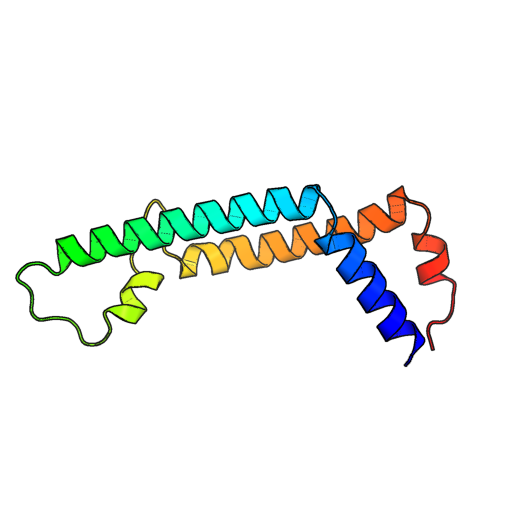A 1 93 ? -9.251 -3.069 20.904 1.00 90.88 93 GLU A O 1
ATOM 740 N N . ARG A 1 94 ? -7.366 -3.980 20.108 1.00 92.31 94 ARG A N 1
ATOM 741 C CA . ARG A 1 94 ? -6.873 -4.396 21.424 1.00 92.31 94 ARG A CA 1
ATOM 742 C C . ARG A 1 94 ? -6.384 -3.212 22.262 1.00 92.31 94 ARG A C 1
ATOM 744 O O . ARG A 1 94 ? -6.680 -3.175 23.453 1.00 92.31 94 ARG A O 1
ATOM 751 N N . ALA A 1 95 ? -5.629 -2.290 21.669 1.00 91.38 95 ALA A N 1
ATOM 752 C CA . ALA A 1 95 ? -5.104 -1.105 22.346 1.00 91.38 95 ALA A CA 1
ATOM 753 C C . ALA A 1 95 ? -6.218 -0.132 22.760 1.00 91.38 95 ALA A C 1
ATOM 755 O O . ALA A 1 95 ? -6.172 0.405 23.864 1.00 91.38 95 ALA A O 1
ATOM 756 N N . ASP A 1 96 ? -7.243 0.017 21.922 1.00 90.56 96 ASP A N 1
ATOM 757 C CA . ASP A 1 96 ? -8.384 0.906 22.162 1.00 90.56 96 ASP A CA 1
ATOM 758 C C . ASP A 1 96 ? -9.456 0.265 23.071 1.00 90.56 96 ASP A C 1
ATOM 760 O O . ASP A 1 96 ? -10.429 0.909 23.469 1.00 90.56 96 ASP A O 1
ATOM 764 N N . GLY A 1 97 ? -9.287 -1.013 23.438 1.00 91.94 97 GLY A N 1
ATOM 765 C CA . GLY A 1 97 ? -10.197 -1.750 24.324 1.00 91.94 97 GLY A CA 1
ATOM 766 C C . GLY A 1 97 ? -11.543 -2.118 23.685 1.00 91.94 97 GLY A C 1
ATOM 767 O O . GLY A 1 97 ? -12.467 -2.559 24.374 1.00 91.94 97 GLY A O 1
ATOM 768 N N . THR A 1 98 ? -11.674 -1.954 22.372 1.00 91.12 98 THR A N 1
ATOM 769 C CA . THR A 1 98 ? -12.897 -2.189 21.593 1.00 91.12 98 THR A CA 1
ATOM 770 C C . THR A 1 98 ? -13.026 -3.630 21.100 1.00 91.12 98 THR A C 1
ATOM 772 O O . THR A 1 98 ? -14.142 -4.079 20.827 1.00 91.12 98 THR A O 1
ATOM 775 N N . LEU A 1 99 ? -11.933 -4.402 21.113 1.00 90.75 99 LEU A N 1
ATOM 776 C CA . LEU A 1 99 ? -11.905 -5.805 20.685 1.00 90.75 99 LEU A CA 1
ATOM 777 C C . LEU A 1 99 ? -12.964 -6.677 21.381 1.00 90.75 99 LEU A C 1
ATOM 779 O O . LEU A 1 99 ? -13.625 -7.485 20.733 1.00 90.75 99 LEU A O 1
ATOM 783 N N . ILE A 1 100 ? -13.167 -6.500 22.692 1.00 91.06 100 ILE A N 1
ATOM 784 C CA . ILE A 1 100 ? -14.153 -7.287 23.451 1.00 91.06 100 ILE A CA 1
ATOM 785 C C . ILE A 1 100 ? -15.563 -7.046 22.907 1.00 91.06 100 ILE A C 1
ATOM 787 O O . ILE A 1 100 ? -16.299 -8.006 22.713 1.00 91.06 100 ILE A O 1
ATOM 791 N N . LYS A 1 101 ? -15.918 -5.788 22.604 1.00 88.50 101 LYS A N 1
ATOM 792 C CA . LYS A 1 101 ? -17.244 -5.434 22.072 1.00 88.50 101 LYS A CA 1
ATOM 793 C C . LYS A 1 101 ? -17.475 -6.043 20.692 1.00 88.50 101 LYS A C 1
ATOM 795 O O . LYS A 1 101 ? -18.561 -6.561 20.449 1.00 88.50 101 LYS A O 1
ATOM 800 N N . LEU A 1 102 ? -16.461 -6.006 19.824 1.00 86.44 102 LEU A N 1
ATOM 801 C CA . LEU A 1 102 ? -16.520 -6.596 18.483 1.00 86.44 102 LEU A CA 1
ATOM 802 C C . LEU A 1 102 ? -16.754 -8.110 18.516 1.00 86.44 102 LEU A C 1
ATOM 804 O O . LEU A 1 102 ? -17.506 -8.625 17.698 1.00 86.44 102 LEU A O 1
ATOM 808 N N . VAL A 1 103 ? -16.124 -8.820 19.456 1.00 88.12 103 VAL A N 1
ATOM 809 C CA . VAL A 1 103 ? -16.215 -10.287 19.546 1.00 88.12 103 VAL A CA 1
ATOM 810 C C . VAL A 1 103 ? -17.444 -10.746 20.339 1.00 88.12 103 VAL A C 1
ATOM 812 O O . VAL A 1 103 ? -17.979 -11.820 20.073 1.00 88.12 103 VAL A O 1
ATOM 815 N N . SER A 1 104 ? -17.906 -9.959 21.316 1.00 89.25 104 SER A N 1
ATOM 816 C CA . SER A 1 104 ? -19.015 -10.349 22.194 1.00 89.25 104 SER A CA 1
ATOM 817 C C . SER A 1 104 ? -20.396 -10.032 21.628 1.00 89.25 104 SER A C 1
ATOM 819 O O . SER A 1 104 ? -21.380 -10.628 22.063 1.00 89.25 104 SER A O 1
ATOM 821 N N . GLN A 1 105 ? -20.504 -9.042 20.736 1.00 84.00 105 GLN A N 1
ATOM 822 C CA . GLN A 1 105 ? -21.793 -8.649 20.178 1.00 84.00 105 GLN A CA 1
ATOM 823 C C . GLN A 1 105 ? -22.096 -9.437 18.904 1.00 84.00 105 GLN A C 1
ATOM 825 O O . GLN A 1 105 ? -21.257 -9.494 18.008 1.00 84.00 105 GLN A O 1
ATOM 830 N N . PRO A 1 106 ? -23.295 -10.024 18.778 1.00 79.25 106 PRO A N 1
ATOM 831 C CA . PRO A 1 106 ? -23.691 -10.663 17.538 1.00 79.25 106 PRO A CA 1
ATOM 832 C C . PRO A 1 106 ? -23.860 -9.612 16.432 1.00 79.25 106 PRO A C 1
ATOM 834 O O . PRO A 1 106 ? -24.625 -8.656 16.568 1.00 79.25 106 PRO A O 1
ATOM 837 N N . ILE A 1 107 ? -23.144 -9.797 15.328 1.00 73.25 107 ILE A N 1
ATOM 838 C CA . ILE A 1 107 ? -23.160 -8.893 14.178 1.00 73.25 107 ILE A CA 1
ATOM 839 C C . ILE A 1 107 ? -24.096 -9.501 13.119 1.00 73.25 107 ILE A C 1
ATOM 841 O O . ILE A 1 107 ? -23.651 -10.300 12.295 1.00 73.25 107 ILE A O 1
ATOM 845 N N . TYR A 1 108 ? -25.393 -9.170 13.156 1.00 64.12 108 TYR A N 1
ATOM 846 C CA . TYR A 1 108 ? -26.386 -9.612 12.152 1.00 64.12 108 TYR A CA 1
ATOM 847 C C . TYR A 1 108 ? -26.554 -8.623 10.978 1.00 64.12 108 TYR A C 1
ATOM 849 O O . TYR A 1 108 ? -26.420 -7.391 11.147 1.00 64.12 108 TYR A O 1
#

Foldseek 3Di:
DVLVVVVVVVLVVCQVPDPVNVVVVVVLVVVLVQFLVQQVVVLVVVCVPHDDDPCSVVSSQQPGRPHHGVVRCCVPVVVVVVVVSVVVSVVVCVVVVNNCVVVVDDRD

Mean predicted aligned error: 6.26 Å

pLDDT: mean 87.45, std 6.2, range [59.91, 95.06]